Protein AF-A0A9E2I7B8-F1 (afdb_monomer_lite)

Structure (mmCIF, N/CA/C/O backbone):
data_AF-A0A9E2I7B8-F1
#
_entry.id   AF-A0A9E2I7B8-F1
#
loop_
_atom_site.group_PDB
_atom_site.id
_atom_site.type_symbol
_atom_site.label_atom_id
_atom_site.label_alt_id
_atom_site.label_comp_id
_atom_site.label_asym_id
_atom_site.label_entity_id
_atom_site.label_seq_id
_atom_site.pdbx_PDB_ins_code
_atom_site.Cartn_x
_atom_site.Cartn_y
_atom_site.Cartn_z
_atom_site.occupancy
_atom_site.B_iso_or_equiv
_atom_site.auth_seq_id
_atom_site.auth_comp_id
_atom_site.auth_asym_id
_atom_site.auth_atom_id
_atom_site.pdbx_PDB_model_num
ATOM 1 N N . MET A 1 1 ? -23.707 1.803 42.095 1.00 58.56 1 MET A N 1
ATOM 2 C CA . MET A 1 1 ? -22.329 1.848 41.549 1.00 58.56 1 MET A CA 1
ATOM 3 C C . MET A 1 1 ? -22.205 1.264 40.134 1.00 58.56 1 MET A C 1
ATOM 5 O O . MET A 1 1 ? -21.135 1.396 39.561 1.00 58.56 1 MET A O 1
ATOM 9 N N . SER A 1 2 ? -23.245 0.662 39.536 1.00 75.19 2 SER A N 1
ATOM 10 C CA . SER A 1 2 ? -23.108 -0.032 38.242 1.00 75.19 2 SER A CA 1
ATOM 11 C C . SER A 1 2 ? -23.057 0.894 37.022 1.00 75.19 2 SER A C 1
ATOM 13 O O . SER A 1 2 ? -22.266 0.644 36.125 1.00 75.19 2 SER A O 1
ATOM 15 N N . GLU A 1 3 ? -23.834 1.979 36.990 1.00 82.19 3 GLU A N 1
ATOM 16 C CA . GLU A 1 3 ? -23.982 2.802 35.776 1.00 82.19 3 GLU A CA 1
ATOM 17 C C . GLU A 1 3 ? -22.766 3.700 35.490 1.00 82.19 3 GLU A C 1
ATOM 19 O O . GLU A 1 3 ? -22.280 3.771 34.364 1.00 82.19 3 GLU A O 1
ATOM 24 N N . VAL A 1 4 ? -22.193 4.320 36.528 1.00 88.56 4 VAL A N 1
ATOM 25 C CA . VAL A 1 4 ? -20.983 5.151 36.390 1.00 88.56 4 VAL A CA 1
ATOM 26 C C . VAL A 1 4 ? -19.768 4.310 35.987 1.00 88.56 4 VAL A C 1
ATOM 28 O O . VAL A 1 4 ? -18.983 4.737 35.141 1.00 88.56 4 VAL A O 1
ATOM 31 N N . LEU A 1 5 ? -19.605 3.117 36.573 1.00 93.12 5 LEU A N 1
ATOM 32 C CA . LEU A 1 5 ? -18.540 2.191 36.179 1.00 93.12 5 LEU A CA 1
ATOM 33 C C . LEU A 1 5 ? -18.757 1.692 34.749 1.00 93.12 5 LEU A C 1
ATOM 35 O O . LEU A 1 5 ? -17.825 1.740 33.957 1.00 93.12 5 LEU A O 1
ATOM 39 N N . PHE A 1 6 ? -19.990 1.325 34.393 1.00 95.94 6 PHE A N 1
ATOM 40 C CA . PHE A 1 6 ? -20.352 0.937 33.032 1.00 95.94 6 PHE A CA 1
ATOM 41 C C . PHE A 1 6 ? -19.986 2.015 32.001 1.00 95.94 6 PHE A C 1
ATOM 43 O O . PHE A 1 6 ? -19.304 1.713 31.025 1.00 95.94 6 PHE A O 1
ATOM 50 N N . HIS A 1 7 ? -20.359 3.279 32.230 1.00 96.75 7 HIS A N 1
ATOM 51 C CA . HIS A 1 7 ? -20.024 4.371 31.311 1.00 96.75 7 HIS A CA 1
ATOM 52 C C . HIS A 1 7 ? -18.518 4.617 31.201 1.00 96.75 7 HIS A C 1
ATOM 54 O O . HIS A 1 7 ? -18.023 4.851 30.098 1.00 96.75 7 HIS A O 1
ATOM 60 N N . LYS A 1 8 ? -17.779 4.536 32.315 1.00 97.00 8 LYS A N 1
ATOM 61 C CA . LYS A 1 8 ? -16.315 4.666 32.302 1.00 97.00 8 LYS A CA 1
ATOM 62 C C . LYS A 1 8 ? -15.658 3.537 31.515 1.00 97.00 8 LYS A C 1
ATOM 64 O O . LYS A 1 8 ? -14.832 3.817 30.654 1.00 97.00 8 LYS A O 1
ATOM 69 N N . THR A 1 9 ? -16.057 2.291 31.761 1.00 97.38 9 THR A N 1
ATOM 70 C CA . THR A 1 9 ? -15.541 1.128 31.032 1.00 97.38 9 THR A CA 1
ATOM 71 C C . THR A 1 9 ? -15.880 1.223 29.550 1.00 97.38 9 THR A C 1
ATOM 73 O O . THR A 1 9 ? -14.987 1.084 28.724 1.00 97.38 9 THR A O 1
ATOM 76 N N . LYS A 1 10 ? -17.129 1.558 29.199 1.00 98.06 10 LYS A N 1
ATOM 77 C CA . LYS A 1 10 ? -17.542 1.770 27.806 1.00 98.06 10 LYS A CA 1
ATOM 78 C C . LYS A 1 10 ? -16.678 2.828 27.122 1.00 98.06 10 LYS A C 1
ATOM 80 O O . LYS A 1 10 ? -16.157 2.569 26.045 1.00 98.06 10 LYS A O 1
ATOM 85 N N . LYS A 1 11 ? -16.510 4.003 27.741 1.00 98.06 11 LYS A N 1
ATOM 86 C CA . LYS A 1 11 ? -15.700 5.089 27.170 1.00 98.06 11 LYS A CA 1
ATOM 87 C C . LYS A 1 11 ? -14.243 4.667 26.992 1.00 98.06 11 LYS A C 1
ATOM 89 O O . LYS A 1 11 ? -13.665 4.949 25.954 1.00 98.06 11 LYS A O 1
ATOM 94 N N . SER A 1 12 ? -13.677 3.979 27.982 1.00 98.25 12 SER A N 1
ATOM 95 C CA . SER A 1 12 ? -12.298 3.492 27.922 1.00 98.25 12 SER A CA 1
ATOM 96 C C . SER A 1 12 ? -12.090 2.491 26.789 1.00 98.25 12 SER A C 1
ATOM 98 O O . SER A 1 12 ? -11.098 2.594 26.082 1.00 98.25 12 SER A O 1
ATOM 100 N N . VAL A 1 13 ? -13.013 1.540 26.606 1.00 98.12 13 VAL A N 1
ATOM 101 C CA . VAL A 1 13 ? -12.914 0.542 25.531 1.00 98.12 13 VAL A CA 1
ATOM 102 C C . VAL A 1 13 ? -13.074 1.204 24.167 1.00 98.12 13 VAL A C 1
ATOM 104 O O . VAL A 1 13 ? -12.261 0.953 23.290 1.00 98.12 13 VAL A O 1
ATOM 107 N N . LEU A 1 14 ? -14.071 2.078 23.995 1.00 98.56 14 LEU A N 1
ATOM 108 C CA . LEU A 1 14 ? -14.279 2.776 22.721 1.00 98.56 14 LEU A CA 1
ATOM 109 C C . LEU A 1 14 ? -13.073 3.631 22.333 1.00 98.56 14 LEU A C 1
ATOM 111 O O . LEU A 1 14 ? -12.627 3.552 21.199 1.00 98.56 14 LEU A O 1
ATOM 115 N N . ASN A 1 15 ? -12.518 4.386 23.282 1.00 98.50 15 ASN A N 1
ATOM 116 C CA . ASN A 1 15 ? -11.328 5.191 23.027 1.00 98.50 15 ASN A CA 1
ATOM 117 C C . ASN A 1 15 ? -10.100 4.324 22.714 1.00 98.50 15 ASN A C 1
ATOM 119 O O . ASN A 1 15 ? -9.290 4.696 21.880 1.00 98.50 15 ASN A O 1
ATOM 123 N N . HIS A 1 16 ? -9.969 3.152 23.341 1.00 98.38 16 HIS A N 1
ATOM 124 C CA . HIS A 1 16 ? -8.873 2.247 23.013 1.00 98.38 16 HIS A CA 1
ATOM 125 C C . HIS A 1 16 ? -8.985 1.674 21.597 1.00 98.38 16 HIS A C 1
ATOM 127 O O . HIS A 1 16 ? -7.988 1.638 20.889 1.00 98.38 16 HIS A O 1
ATOM 133 N N . ILE A 1 17 ? -10.187 1.271 21.174 1.00 98.50 17 ILE A N 1
ATOM 134 C CA . ILE A 1 17 ? -10.420 0.809 19.798 1.00 98.50 17 ILE A CA 1
ATOM 135 C C . ILE A 1 17 ? -10.186 1.940 18.788 1.00 98.50 17 ILE A C 1
ATOM 137 O O . ILE A 1 17 ? -9.582 1.702 17.753 1.00 98.50 17 ILE A O 1
ATOM 141 N N . GLU A 1 18 ? -10.605 3.166 19.107 1.00 98.44 18 GLU A N 1
ATOM 142 C CA . GLU A 1 18 ? -10.332 4.354 18.289 1.00 98.44 18 GLU A CA 1
ATOM 143 C C . GLU A 1 18 ? -8.825 4.600 18.114 1.00 98.44 18 GLU A C 1
ATOM 145 O O . GLU A 1 18 ? -8.381 4.825 16.995 1.00 98.44 18 GLU A O 1
ATOM 150 N N . MET A 1 19 ? -8.031 4.483 19.185 1.00 98.25 19 MET A N 1
ATOM 151 C CA . MET A 1 19 ? -6.568 4.583 19.086 1.00 98.25 19 MET A CA 1
ATOM 152 C C . MET A 1 19 ? -5.975 3.479 18.202 1.00 98.25 19 MET A C 1
ATOM 154 O O . MET A 1 19 ? -5.133 3.773 17.367 1.00 98.25 19 MET A O 1
ATOM 158 N N . ILE A 1 20 ? -6.454 2.236 18.327 1.00 98.38 20 ILE A N 1
ATOM 159 C CA . ILE A 1 20 ? -5.984 1.127 17.481 1.00 98.38 20 ILE A CA 1
ATOM 160 C C . ILE A 1 20 ? -6.277 1.399 16.001 1.00 98.38 20 ILE A C 1
ATOM 162 O O . ILE A 1 20 ? -5.439 1.111 15.153 1.00 98.38 20 ILE A O 1
ATOM 166 N N . PHE A 1 21 ? -7.448 1.950 15.670 1.00 98.25 21 PHE A N 1
ATOM 167 C CA . PHE A 1 21 ? -7.761 2.312 14.285 1.00 98.25 21 PHE A CA 1
ATOM 168 C C . PHE A 1 21 ? -6.832 3.404 13.760 1.00 98.25 21 PHE A C 1
ATOM 170 O O . PHE A 1 21 ? -6.328 3.259 12.655 1.00 98.25 21 PHE A O 1
ATOM 177 N N . GLN A 1 22 ? -6.529 4.423 14.567 1.00 98.06 22 GLN A N 1
ATOM 178 C CA . GLN A 1 22 ? -5.570 5.465 14.188 1.00 98.06 22 GLN A CA 1
ATOM 179 C C . GLN A 1 22 ? -4.169 4.894 13.935 1.00 98.06 22 GLN A C 1
ATOM 181 O O . GLN A 1 22 ? -3.539 5.249 12.946 1.00 98.06 22 GLN A O 1
ATOM 186 N N . GLU A 1 23 ? -3.701 3.973 14.781 1.00 97.69 23 GLU A N 1
ATOM 187 C CA . GLU A 1 23 ? -2.406 3.305 14.592 1.00 97.69 23 GLU A CA 1
ATOM 188 C C . GLU A 1 23 ? -2.373 2.468 13.302 1.00 97.69 23 GLU A C 1
ATOM 190 O O . GLU A 1 23 ? -1.367 2.450 12.592 1.00 97.69 23 GLU A O 1
ATOM 195 N N . ILE A 1 24 ? -3.474 1.782 12.976 1.00 96.38 24 ILE A N 1
ATOM 196 C CA . ILE A 1 24 ? -3.597 1.008 11.734 1.00 96.38 24 ILE A CA 1
ATOM 197 C C . ILE A 1 24 ? -3.611 1.941 10.519 1.00 96.38 24 ILE A C 1
ATOM 199 O O . ILE A 1 24 ? -2.879 1.695 9.565 1.00 96.38 24 ILE A O 1
ATOM 203 N N . GLU A 1 25 ? -4.409 3.007 10.550 1.00 96.31 25 GLU A N 1
ATOM 204 C CA . GLU A 1 25 ? -4.503 3.990 9.465 1.00 96.31 25 GLU A CA 1
ATOM 205 C C . GLU A 1 25 ? -3.154 4.669 9.199 1.00 96.31 25 GLU A C 1
ATOM 207 O O . GLU A 1 25 ? -2.741 4.770 8.046 1.00 96.31 25 GLU A O 1
ATOM 212 N N . GLU A 1 26 ? -2.431 5.068 10.249 1.00 96.75 26 GLU A N 1
ATOM 213 C CA . GLU A 1 26 ? -1.085 5.639 10.130 1.00 96.75 26 GLU A CA 1
ATOM 214 C C . GLU A 1 26 ? -0.105 4.634 9.511 1.00 96.75 26 GLU A C 1
ATOM 216 O O . GLU A 1 26 ? 0.644 4.980 8.598 1.00 96.75 26 GLU A O 1
ATOM 221 N N . SER A 1 27 ? -0.148 3.370 9.946 1.00 94.75 27 SER A N 1
ATOM 222 C CA . SER A 1 27 ? 0.691 2.315 9.371 1.00 94.75 27 SER A CA 1
ATOM 223 C C . SER A 1 27 ? 0.398 2.088 7.887 1.00 94.75 27 SER A C 1
ATOM 225 O O . SER A 1 27 ? 1.335 1.979 7.100 1.00 94.75 27 SER A O 1
ATOM 227 N N . ILE A 1 28 ? -0.879 2.015 7.501 1.00 93.44 28 ILE A N 1
ATOM 228 C CA . ILE A 1 28 ? -1.293 1.833 6.103 1.00 93.44 28 ILE A CA 1
ATOM 229 C C . ILE A 1 28 ? -0.835 3.030 5.266 1.00 93.44 28 ILE A C 1
ATOM 231 O O . ILE A 1 28 ? -0.250 2.849 4.201 1.00 93.44 28 ILE A O 1
ATOM 235 N N . MET A 1 29 ? -1.030 4.252 5.771 1.00 95.06 29 MET A N 1
ATOM 236 C CA . MET A 1 29 ? -0.597 5.475 5.096 1.00 95.06 29 MET A CA 1
ATOM 237 C C . MET A 1 29 ? 0.915 5.484 4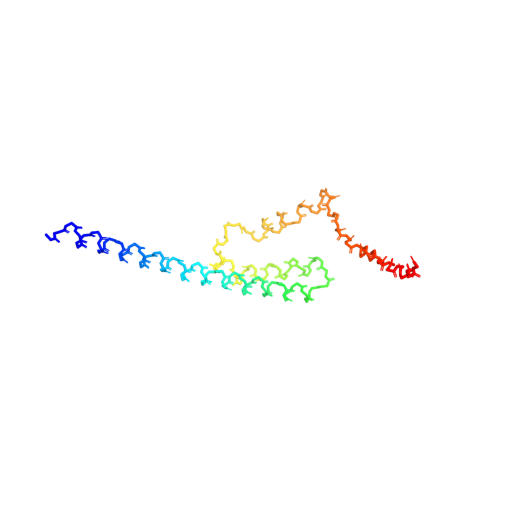.846 1.00 95.06 29 MET A C 1
ATOM 239 O O . MET A 1 29 ? 1.343 5.814 3.741 1.00 95.06 29 MET A O 1
ATOM 243 N N . MET A 1 30 ? 1.724 5.089 5.836 1.00 95.00 30 MET A N 1
ATOM 244 C CA . MET A 1 30 ? 3.178 4.991 5.671 1.00 95.00 30 MET A CA 1
ATOM 245 C C . MET A 1 30 ? 3.563 3.964 4.603 1.00 95.00 30 MET A C 1
ATOM 247 O O . MET A 1 30 ? 4.418 4.255 3.770 1.00 95.00 30 MET A O 1
ATOM 251 N N . THR A 1 31 ? 2.913 2.796 4.582 1.00 94.50 31 THR A N 1
ATOM 252 C CA . THR A 1 31 ? 3.144 1.784 3.542 1.00 94.50 31 THR A CA 1
ATOM 253 C C . THR A 1 31 ? 2.775 2.313 2.160 1.00 94.50 31 THR A C 1
ATOM 255 O O . THR A 1 31 ? 3.578 2.198 1.241 1.00 94.50 31 THR A O 1
ATOM 258 N N . HIS A 1 32 ? 1.608 2.942 2.000 1.00 95.19 32 HIS A N 1
ATOM 259 C CA . HIS A 1 32 ? 1.194 3.515 0.716 1.00 95.19 32 HIS A CA 1
ATOM 260 C C . HIS A 1 32 ? 2.189 4.568 0.225 1.00 95.19 32 HIS A C 1
ATOM 262 O O . HIS A 1 32 ? 2.569 4.555 -0.944 1.00 95.19 32 HIS A O 1
ATOM 268 N N . GLN A 1 33 ? 2.655 5.440 1.123 1.00 96.81 33 GLN A N 1
ATOM 269 C CA . GLN A 1 33 ? 3.653 6.452 0.795 1.00 96.81 33 GLN A CA 1
ATOM 270 C C . GLN A 1 33 ? 4.984 5.823 0.364 1.00 96.81 33 GLN A C 1
ATOM 272 O O . GLN A 1 33 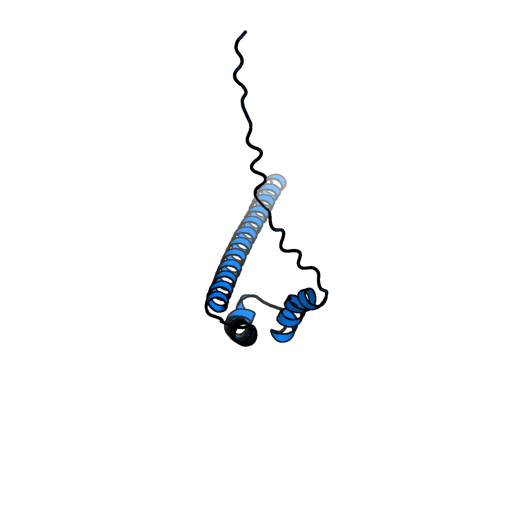? 5.553 6.245 -0.636 1.00 96.81 33 GLN A O 1
ATOM 277 N N . GLU A 1 34 ? 5.466 4.800 1.074 1.00 97.12 34 GLU A N 1
ATOM 278 C CA . GLU A 1 34 ? 6.687 4.080 0.702 1.00 97.12 34 GLU A CA 1
ATOM 279 C C . GLU A 1 34 ? 6.567 3.463 -0.695 1.00 97.12 34 GLU A C 1
ATOM 281 O O . GLU A 1 34 ? 7.437 3.678 -1.538 1.00 97.12 34 GLU A O 1
ATOM 286 N N . LYS A 1 35 ? 5.478 2.731 -0.968 1.00 97.00 35 LYS A N 1
ATOM 287 C CA . LYS A 1 35 ? 5.269 2.104 -2.281 1.00 97.00 35 LYS A CA 1
ATOM 288 C C . LYS A 1 35 ? 5.157 3.146 -3.390 1.00 97.00 35 LYS A C 1
ATOM 290 O O . LYS A 1 35 ? 5.714 2.931 -4.462 1.00 97.00 35 LYS A O 1
ATOM 295 N N . TYR A 1 36 ? 4.489 4.268 -3.133 1.00 96.81 36 TYR A N 1
ATOM 296 C CA . TYR A 1 36 ? 4.399 5.372 -4.084 1.00 96.81 36 TYR A CA 1
ATOM 297 C C . TYR A 1 36 ? 5.780 5.964 -4.400 1.00 96.81 36 TYR A C 1
ATOM 299 O O . TYR A 1 36 ? 6.135 6.077 -5.567 1.00 96.81 36 TYR A O 1
ATOM 307 N N . THR A 1 37 ? 6.614 6.230 -3.392 1.00 97.62 37 THR A N 1
ATOM 308 C CA . THR A 1 37 ? 7.988 6.712 -3.615 1.00 97.62 37 THR A CA 1
ATOM 30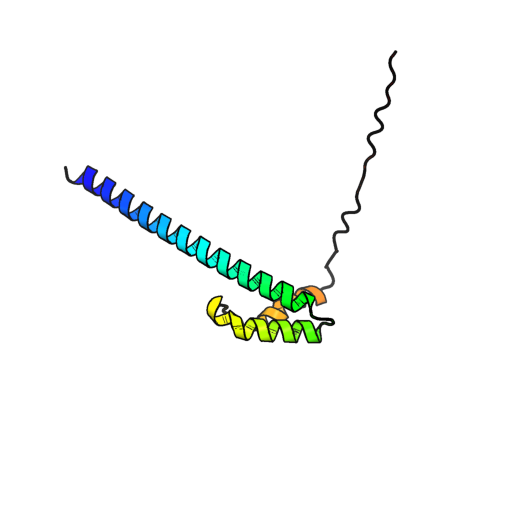9 C C . THR A 1 37 ? 8.840 5.713 -4.408 1.00 97.62 37 THR A C 1
ATOM 311 O O . THR A 1 37 ? 9.655 6.123 -5.229 1.00 97.62 37 THR A O 1
ATOM 314 N N . LEU A 1 38 ? 8.649 4.402 -4.216 1.00 97.25 38 LEU A N 1
ATOM 315 C CA . LEU A 1 38 ? 9.315 3.387 -5.045 1.00 97.25 38 LEU A CA 1
ATOM 316 C C . LEU A 1 38 ? 8.857 3.431 -6.511 1.00 97.25 38 LEU A C 1
ATOM 318 O O . LEU A 1 38 ? 9.662 3.174 -7.403 1.00 97.25 38 LEU A O 1
ATOM 322 N N . LEU A 1 39 ? 7.582 3.746 -6.765 1.00 97.62 39 LEU A N 1
ATOM 323 C CA . LEU A 1 39 ? 7.072 3.926 -8.125 1.00 97.62 39 LEU A CA 1
ATOM 324 C C . LEU A 1 39 ? 7.677 5.170 -8.780 1.00 97.62 39 LEU A C 1
ATOM 326 O O . LEU A 1 39 ? 8.092 5.100 -9.933 1.00 97.62 39 LEU A O 1
ATOM 330 N N . GLU A 1 40 ? 7.753 6.282 -8.043 1.00 97.94 40 GLU A N 1
ATOM 331 C CA . GLU A 1 40 ? 8.389 7.517 -8.517 1.00 97.94 40 GLU A CA 1
ATOM 332 C C . GLU A 1 40 ? 9.841 7.262 -8.932 1.00 97.94 40 GLU A C 1
ATOM 334 O O . GLU A 1 40 ? 10.211 7.575 -10.060 1.00 97.94 40 GLU A O 1
ATOM 339 N N . ASP A 1 41 ? 10.635 6.598 -8.086 1.00 97.31 41 ASP A N 1
ATOM 340 C CA . ASP A 1 41 ? 12.021 6.229 -8.416 1.00 97.31 41 ASP A CA 1
ATOM 341 C C . ASP A 1 41 ? 12.092 5.317 -9.655 1.00 97.31 41 ASP A C 1
ATOM 343 O O . ASP A 1 41 ? 12.924 5.517 -10.543 1.00 97.31 41 ASP A O 1
ATOM 347 N N . ALA A 1 42 ? 11.186 4.341 -9.783 1.00 96.19 42 ALA A N 1
ATOM 348 C CA . ALA A 1 42 ? 11.126 3.487 -10.968 1.00 96.19 42 ALA A CA 1
ATOM 349 C C . ALA A 1 42 ? 10.822 4.289 -12.250 1.00 96.19 42 ALA A C 1
ATOM 351 O O . ALA A 1 42 ? 11.387 3.995 -13.305 1.00 96.19 42 ALA A O 1
ATOM 352 N N . PHE A 1 43 ? 9.970 5.314 -12.159 1.00 97.69 43 PHE A N 1
ATOM 353 C CA . PHE A 1 43 ? 9.618 6.193 -13.275 1.00 97.69 43 PHE A CA 1
ATOM 354 C C . PHE A 1 43 ? 10.728 7.184 -13.625 1.00 97.69 43 PHE A C 1
ATOM 356 O O . PHE A 1 43 ? 10.966 7.414 -14.808 1.00 97.69 43 PHE A O 1
ATOM 363 N N . GLU A 1 44 ? 11.462 7.709 -12.641 1.00 96.75 44 GLU A N 1
ATOM 364 C CA . GLU A 1 44 ? 12.630 8.575 -12.873 1.00 96.75 44 GLU A CA 1
ATOM 365 C C . GLU A 1 44 ? 13.724 7.883 -13.703 1.00 96.75 44 GLU A C 1
ATOM 367 O O . GLU A 1 44 ? 14.503 8.541 -14.395 1.00 96.75 44 GLU A O 1
ATOM 372 N N . ASN A 1 45 ? 13.782 6.550 -13.656 1.00 93.25 45 ASN A N 1
ATOM 373 C CA . ASN A 1 45 ? 14.739 5.750 -14.416 1.00 93.25 45 ASN A CA 1
ATOM 374 C C . ASN A 1 45 ? 14.260 5.374 -15.835 1.00 93.25 45 ASN A C 1
ATOM 376 O O . ASN A 1 45 ? 15.059 4.844 -16.614 1.00 93.25 45 ASN A O 1
ATOM 380 N N . ALA A 1 46 ? 12.993 5.624 -16.179 1.00 96.56 46 ALA A N 1
ATOM 381 C CA . ALA A 1 46 ? 12.426 5.326 -17.494 1.00 96.56 46 ALA A CA 1
ATOM 382 C C . ALA A 1 46 ? 12.667 6.474 -18.491 1.00 96.56 46 ALA A C 1
ATOM 384 O O . ALA A 1 46 ? 12.596 7.651 -18.145 1.00 96.56 46 ALA A O 1
ATOM 385 N N . ASN A 1 47 ? 12.937 6.140 -19.755 1.00 95.31 47 ASN A N 1
ATOM 386 C CA . ASN A 1 47 ? 13.281 7.113 -20.803 1.00 95.31 47 ASN A CA 1
ATOM 387 C C . ASN A 1 47 ? 12.156 7.345 -21.818 1.00 95.31 47 ASN A C 1
ATOM 389 O O . ASN A 1 47 ? 12.220 8.294 -22.602 1.00 95.31 47 ASN A O 1
ATOM 393 N N . ASP A 1 48 ? 11.147 6.478 -21.835 1.00 95.12 48 ASP A N 1
ATOM 394 C CA . ASP A 1 48 ? 9.988 6.579 -22.712 1.00 95.12 48 ASP A CA 1
ATOM 395 C C . ASP A 1 48 ? 8.746 5.916 -22.091 1.00 95.12 48 ASP A C 1
ATOM 397 O O . ASP A 1 48 ? 8.785 5.356 -20.994 1.00 95.12 48 ASP A O 1
ATOM 401 N N . VAL A 1 49 ? 7.613 6.021 -22.791 1.00 94.69 49 VAL A N 1
ATOM 402 C CA . VAL A 1 49 ? 6.312 5.513 -22.327 1.00 94.69 49 VAL A CA 1
ATOM 403 C C . VAL A 1 49 ? 6.290 3.984 -22.230 1.00 94.69 49 VAL A C 1
ATOM 405 O O . VAL A 1 49 ? 5.633 3.447 -21.339 1.00 94.69 49 VAL A O 1
ATOM 408 N N . ASP A 1 50 ? 7.011 3.280 -23.107 1.00 96.25 50 ASP A N 1
ATOM 409 C CA . ASP A 1 50 ? 7.085 1.819 -23.062 1.00 96.25 50 ASP A CA 1
ATOM 410 C C . ASP A 1 50 ? 7.885 1.372 -21.824 1.00 96.25 50 ASP A C 1
ATOM 412 O O . ASP A 1 50 ? 7.483 0.442 -21.123 1.00 96.25 50 ASP A O 1
ATOM 416 N N . GLU A 1 51 ? 8.975 2.073 -21.492 1.00 96.81 51 GLU A N 1
ATOM 417 C CA . GLU A 1 51 ? 9.744 1.858 -20.262 1.00 96.81 51 GLU A CA 1
ATOM 418 C C . GLU A 1 51 ? 8.938 2.207 -19.000 1.00 96.81 51 GLU A C 1
ATOM 420 O O . GLU A 1 51 ? 8.992 1.446 -18.035 1.00 96.81 51 GLU A O 1
ATOM 425 N N . LEU A 1 52 ? 8.130 3.278 -19.011 1.00 97.25 52 LEU A N 1
ATOM 426 C CA . LEU A 1 52 ? 7.209 3.606 -17.910 1.00 97.25 52 LEU A CA 1
ATOM 427 C C . LEU A 1 52 ? 6.166 2.508 -17.696 1.00 97.25 52 LEU A C 1
ATOM 429 O O . LEU A 1 52 ? 5.900 2.122 -16.557 1.00 97.25 52 LEU A O 1
ATOM 433 N N . ARG A 1 53 ? 5.605 1.963 -18.784 1.00 97.31 53 ARG A N 1
ATOM 434 C CA . ARG A 1 53 ? 4.654 0.849 -18.710 1.00 97.31 53 ARG A CA 1
ATOM 435 C C . ARG A 1 53 ? 5.300 -0.384 -18.083 1.00 97.31 53 ARG A C 1
ATOM 437 O O . ARG A 1 53 ? 4.711 -0.987 -17.193 1.00 97.31 53 ARG A O 1
ATOM 444 N N . ILE A 1 54 ? 6.516 -0.732 -18.505 1.00 96.94 54 ILE A N 1
ATOM 445 C CA . ILE A 1 54 ? 7.263 -1.873 -17.954 1.00 96.94 54 ILE A CA 1
ATOM 446 C C . ILE A 1 54 ? 7.599 -1.651 -16.473 1.00 96.94 54 ILE A C 1
ATOM 448 O O . ILE A 1 54 ? 7.451 -2.571 -15.669 1.00 96.94 54 ILE A O 1
ATOM 452 N N . ALA A 1 55 ? 8.045 -0.448 -16.105 1.00 97.56 55 ALA A N 1
ATOM 453 C CA . ALA A 1 55 ? 8.344 -0.092 -14.721 1.00 97.56 55 ALA A CA 1
ATOM 454 C C . ALA A 1 55 ? 7.096 -0.204 -13.833 1.00 97.56 55 ALA A C 1
ATOM 456 O O . ALA A 1 55 ? 7.159 -0.806 -12.762 1.00 97.56 55 ALA A O 1
ATOM 457 N N . PHE A 1 56 ? 5.957 0.298 -14.317 1.00 97.88 56 PHE A N 1
ATOM 458 C CA . PHE A 1 56 ? 4.669 0.183 -13.642 1.00 97.88 56 PHE A CA 1
ATOM 459 C C . PHE A 1 56 ? 4.235 -1.277 -13.478 1.00 97.88 56 PHE A C 1
ATOM 461 O O . PHE A 1 56 ? 3.859 -1.672 -12.379 1.00 97.88 56 PHE A O 1
ATOM 468 N N . ASP A 1 57 ? 4.327 -2.092 -14.533 1.00 97.50 57 ASP A N 1
ATOM 469 C CA . ASP A 1 57 ? 3.946 -3.508 -14.482 1.00 97.50 57 ASP A CA 1
ATOM 470 C C . ASP A 1 57 ? 4.792 -4.286 -13.465 1.00 97.50 57 ASP A C 1
ATOM 472 O O . ASP A 1 57 ? 4.259 -5.078 -12.687 1.00 97.50 57 ASP A O 1
ATOM 476 N N . HIS A 1 58 ? 6.107 -4.047 -13.430 1.00 96.62 58 HIS A N 1
ATOM 477 C CA . HIS A 1 58 ? 6.983 -4.663 -12.432 1.00 96.62 58 HIS A CA 1
ATOM 478 C C . HIS A 1 58 ? 6.640 -4.214 -11.010 1.00 96.62 58 HIS A C 1
ATOM 480 O O . HIS A 1 58 ? 6.486 -5.057 -10.128 1.00 96.62 58 HIS A O 1
ATOM 486 N N . TRP A 1 59 ? 6.470 -2.909 -10.795 1.00 97.62 59 TRP A N 1
ATOM 487 C CA . TRP A 1 59 ? 6.082 -2.367 -9.495 1.00 97.62 59 TRP A CA 1
ATOM 488 C C . TRP A 1 59 ? 4.732 -2.924 -9.023 1.00 97.62 59 TRP A C 1
ATOM 490 O O . TRP A 1 59 ? 4.590 -3.308 -7.864 1.00 97.62 59 TRP A O 1
ATOM 500 N N . TYR A 1 60 ? 3.754 -3.025 -9.926 1.00 97.06 60 TYR A N 1
ATOM 501 C CA . TYR A 1 60 ? 2.426 -3.545 -9.619 1.00 97.06 60 TYR A CA 1
ATOM 502 C C . TYR A 1 60 ? 2.499 -5.005 -9.171 1.00 97.06 60 TYR A C 1
ATOM 504 O O . TYR A 1 60 ? 1.950 -5.355 -8.130 1.00 97.06 60 TYR A O 1
ATOM 512 N N . ILE A 1 61 ? 3.223 -5.854 -9.907 1.00 95.62 61 ILE A N 1
ATOM 513 C CA . ILE A 1 61 ? 3.402 -7.269 -9.544 1.00 95.62 61 ILE A CA 1
ATOM 514 C C . ILE A 1 61 ? 4.011 -7.409 -8.145 1.00 95.62 61 ILE A C 1
ATOM 516 O O . ILE A 1 61 ? 3.592 -8.277 -7.380 1.00 95.62 61 ILE A O 1
ATOM 520 N N . ASP A 1 62 ? 4.973 -6.555 -7.807 1.00 95.25 62 ASP A N 1
ATOM 521 C CA . ASP A 1 62 ? 5.692 -6.637 -6.538 1.00 95.25 62 ASP A CA 1
ATOM 522 C C . ASP A 1 62 ? 4.890 -6.086 -5.345 1.00 95.25 62 ASP A C 1
ATOM 524 O O . ASP A 1 62 ? 5.249 -6.360 -4.193 1.00 95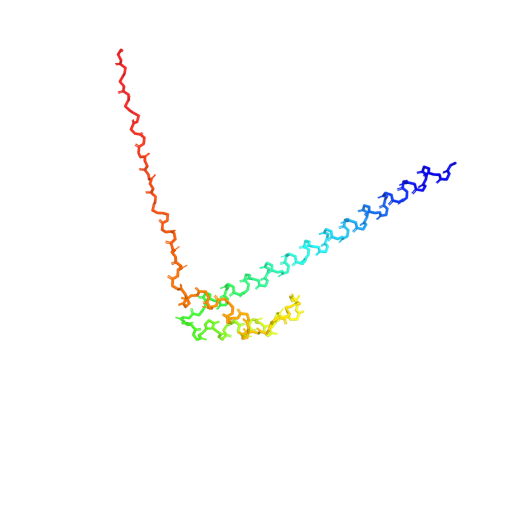.25 62 ASP A O 1
ATOM 528 N N . HIS A 1 63 ? 3.842 -5.284 -5.576 1.00 95.00 63 HIS A N 1
ATOM 529 C CA . HIS A 1 63 ? 3.203 -4.492 -4.515 1.00 95.00 63 HIS A CA 1
ATOM 530 C C . HIS A 1 63 ? 1.670 -4.511 -4.484 1.00 95.00 63 HIS A C 1
ATOM 532 O O . HIS A 1 63 ? 1.101 -4.087 -3.479 1.00 95.00 63 HIS A O 1
ATOM 538 N N . ALA A 1 64 ? 0.983 -5.020 -5.509 1.00 91.69 64 ALA A N 1
ATOM 539 C CA . ALA A 1 64 ? -0.482 -5.025 -5.560 1.00 91.69 64 ALA A CA 1
ATOM 540 C C . ALA A 1 64 ? -1.122 -5.806 -4.400 1.00 91.69 64 ALA A C 1
ATOM 542 O O . ALA A 1 64 ? -2.124 -5.359 -3.847 1.00 91.69 64 ALA A O 1
ATOM 543 N N . GLU A 1 65 ? -0.513 -6.924 -3.980 1.00 88.12 65 GLU A N 1
ATOM 544 C CA . GLU A 1 65 ? -0.993 -7.714 -2.833 1.00 88.12 65 GLU A CA 1
ATOM 545 C C . GLU A 1 65 ? -0.874 -6.953 -1.502 1.00 88.12 65 GLU A C 1
ATOM 547 O O . GLU A 1 65 ? -1.729 -7.099 -0.632 1.00 88.12 65 GLU A O 1
ATOM 552 N N . ASP A 1 66 ? 0.169 -6.131 -1.340 1.00 90.00 66 ASP A N 1
ATOM 553 C CA . ASP A 1 66 ? 0.386 -5.332 -0.126 1.00 90.00 66 ASP A CA 1
ATOM 554 C C . ASP A 1 66 ? -0.581 -4.138 -0.045 1.00 90.00 66 ASP A C 1
ATOM 556 O O . ASP A 1 66 ? -0.914 -3.681 1.048 1.00 90.00 66 ASP A O 1
ATOM 560 N N . LEU A 1 67 ? -0.993 -3.613 -1.202 1.00 89.94 67 LEU A N 1
ATOM 561 C CA . LEU A 1 67 ? -1.843 -2.428 -1.339 1.00 89.94 67 LEU A CA 1
ATOM 562 C C . LEU A 1 67 ? -3.342 -2.753 -1.432 1.00 89.94 67 LEU A C 1
ATOM 564 O O . LEU A 1 67 ? -4.149 -1.826 -1.437 1.00 89.94 67 LEU A O 1
ATOM 568 N N . ASP A 1 68 ? -3.706 -4.038 -1.498 1.00 89.75 68 ASP A N 1
ATOM 569 C CA . ASP A 1 68 ? -5.091 -4.516 -1.649 1.00 89.75 68 ASP A CA 1
ATOM 570 C C . ASP A 1 68 ? -5.816 -3.841 -2.833 1.00 89.75 68 ASP A C 1
ATOM 572 O O . ASP A 1 68 ? -6.956 -3.391 -2.725 1.00 89.75 68 ASP A O 1
ATOM 576 N N . LEU A 1 69 ? -5.117 -3.714 -3.970 1.00 88.56 69 LEU A N 1
ATOM 577 C CA . LEU A 1 69 ? -5.668 -3.100 -5.181 1.00 88.56 69 LEU A CA 1
ATOM 578 C C . LEU A 1 69 ? -6.704 -4.029 -5.829 1.00 88.56 69 LEU A C 1
ATOM 580 O O . LEU A 1 69 ? -6.427 -5.201 -6.078 1.00 88.56 69 LEU A O 1
ATOM 584 N N . GLU A 1 70 ? -7.893 -3.493 -6.112 1.00 89.69 70 GLU A N 1
ATOM 585 C CA . GLU A 1 70 ? -8.999 -4.255 -6.715 1.00 89.69 70 GLU A CA 1
ATOM 586 C C . GLU A 1 70 ? -8.860 -4.415 -8.240 1.00 89.69 70 GLU A C 1
ATOM 588 O O . GLU A 1 70 ? -9.352 -5.395 -8.798 1.00 89.69 70 GLU A O 1
ATOM 593 N N . GLU A 1 71 ? -8.187 -3.466 -8.891 1.00 92.81 71 GLU A N 1
ATOM 594 C CA . GLU A 1 71 ? -8.089 -3.337 -10.349 1.00 92.81 71 GLU A CA 1
ATOM 595 C C . GLU A 1 71 ? -6.732 -3.838 -10.845 1.00 92.81 71 GLU A C 1
ATOM 597 O O . GLU A 1 71 ? -5.704 -3.538 -10.234 1.00 92.81 71 GLU A O 1
ATOM 602 N N . ASP A 1 72 ? -6.710 -4.533 -11.981 1.00 94.25 72 ASP A N 1
ATOM 603 C CA . ASP A 1 72 ? -5.473 -5.066 -12.556 1.00 94.25 72 ASP A CA 1
ATOM 604 C C . ASP A 1 72 ? -4.575 -3.960 -13.156 1.00 94.25 72 ASP A C 1
ATOM 606 O O . ASP A 1 72 ? -5.015 -2.854 -13.484 1.00 94.25 72 ASP A O 1
ATOM 610 N N . ALA A 1 73 ? -3.287 -4.265 -13.369 1.00 94.94 73 ALA A N 1
ATOM 611 C CA . ALA A 1 73 ? -2.298 -3.314 -13.897 1.00 94.94 73 ALA A CA 1
ATOM 612 C C . ALA A 1 73 ? -2.725 -2.639 -15.219 1.00 94.94 73 ALA A C 1
ATOM 614 O O . ALA A 1 73 ? -2.483 -1.448 -15.435 1.00 94.94 73 ALA A O 1
ATOM 615 N N . ASP A 1 74 ? -3.356 -3.392 -16.122 1.00 95.19 74 ASP A N 1
ATOM 616 C CA . ASP A 1 74 ? -3.851 -2.853 -17.392 1.00 95.19 74 ASP A CA 1
ATOM 617 C C . ASP A 1 74 ? -5.009 -1.859 -17.172 1.00 95.19 74 ASP A C 1
ATOM 619 O O . ASP A 1 74 ? -5.096 -0.845 -17.866 1.00 95.19 74 ASP A O 1
ATOM 623 N N . GLU A 1 75 ? -5.880 -2.121 -16.193 1.00 94.69 75 GLU A N 1
ATOM 624 C CA . GLU A 1 75 ? -7.042 -1.285 -15.872 1.00 94.69 75 GLU A CA 1
ATOM 625 C C . GLU A 1 75 ? -6.603 0.031 -15.226 1.00 94.69 75 GLU A C 1
ATOM 627 O O . GLU A 1 75 ? -7.014 1.103 -15.675 1.00 94.69 75 GLU A O 1
ATOM 632 N N . LEU A 1 76 ? -5.701 -0.029 -14.241 1.00 94.31 76 LEU A N 1
ATOM 633 C CA . LEU A 1 76 ? -5.137 1.154 -13.580 1.00 94.31 76 LEU A CA 1
ATOM 634 C C . LEU A 1 76 ? -4.404 2.070 -14.557 1.00 94.31 76 LEU A C 1
ATOM 636 O O . LEU A 1 76 ? -4.623 3.282 -14.572 1.00 94.31 76 LEU A O 1
ATOM 640 N N . TRP A 1 77 ? -3.564 1.493 -15.412 1.00 95.19 77 TRP A N 1
ATOM 641 C CA . TRP A 1 77 ? -2.852 2.252 -16.432 1.00 95.19 77 TRP A CA 1
ATOM 642 C C . TRP A 1 77 ? -3.790 2.844 -17.473 1.00 95.19 77 TRP A C 1
ATOM 644 O O . TRP A 1 77 ? -3.639 4.006 -17.854 1.00 95.19 77 TRP A O 1
ATOM 654 N N . GLY A 1 78 ? -4.777 2.064 -17.918 1.00 93.62 78 GLY A N 1
ATOM 655 C CA . GLY A 1 78 ? -5.822 2.535 -18.816 1.00 93.62 78 GLY A CA 1
ATOM 656 C C . GLY A 1 78 ? -6.553 3.736 -18.225 1.00 93.62 78 GLY A C 1
ATOM 657 O O . GLY A 1 78 ? -6.648 4.764 -18.880 1.00 93.62 78 GLY A O 1
ATOM 658 N N . MET A 1 79 ? -6.993 3.658 -16.968 1.00 92.25 79 MET A N 1
ATOM 659 C CA . MET A 1 79 ? -7.658 4.769 -16.280 1.00 92.25 79 MET A CA 1
ATOM 660 C C . MET A 1 79 ? -6.767 6.009 -16.147 1.00 92.25 79 MET A C 1
ATOM 662 O O . MET A 1 79 ? -7.235 7.118 -16.397 1.00 92.25 79 MET A O 1
ATOM 666 N N . ALA A 1 80 ? -5.490 5.830 -15.799 1.00 90.69 80 ALA A N 1
ATOM 667 C CA . ALA A 1 80 ? -4.543 6.934 -15.647 1.00 90.69 80 ALA A CA 1
ATOM 668 C C . ALA A 1 80 ? -4.249 7.642 -16.980 1.00 90.69 80 ALA A C 1
ATOM 670 O O . ALA A 1 80 ? -4.183 8.867 -17.040 1.00 90.69 80 ALA A O 1
ATOM 671 N N . THR A 1 81 ? -4.093 6.875 -18.058 1.00 90.88 81 THR A N 1
ATOM 672 C CA . THR A 1 81 ? -3.718 7.404 -19.379 1.00 90.88 81 THR A CA 1
ATOM 673 C C . THR A 1 81 ? -4.914 7.833 -20.222 1.00 90.88 81 THR A C 1
ATOM 675 O O . THR A 1 81 ? -4.762 8.695 -21.084 1.00 90.88 81 THR A O 1
ATOM 678 N N . SER A 1 82 ? -6.118 7.311 -19.963 1.00 85.56 82 SER A N 1
ATOM 679 C CA . SER A 1 82 ? -7.323 7.678 -20.720 1.00 85.56 82 SER A CA 1
ATOM 680 C C . SER A 1 82 ? -7.664 9.164 -20.591 1.00 85.56 82 SER A C 1
ATOM 682 O O . SER A 1 82 ? -8.258 9.723 -21.503 1.00 85.56 82 SER A O 1
ATOM 684 N N . LEU A 1 83 ? -7.257 9.814 -19.496 1.00 65.69 83 LEU A N 1
ATOM 685 C CA . LEU A 1 83 ? -7.394 11.260 -19.292 1.00 65.69 83 LEU A CA 1
ATOM 686 C C . LEU A 1 83 ? -6.485 12.092 -20.214 1.00 65.69 83 LEU A C 1
ATOM 688 O O . LEU A 1 83 ? -6.789 13.251 -20.476 1.00 65.69 83 LEU A O 1
ATOM 692 N N . MET A 1 84 ? -5.391 11.520 -20.728 1.00 64.44 84 MET A N 1
ATOM 693 C CA . MET A 1 84 ? -4.470 12.209 -21.642 1.00 64.44 84 MET A CA 1
ATOM 694 C C . MET A 1 84 ? -4.974 12.227 -23.096 1.00 64.44 84 MET A C 1
ATOM 696 O O . MET A 1 84 ? -4.592 13.113 -23.859 1.00 64.44 84 MET A O 1
ATOM 700 N N . ASP A 1 85 ? -5.830 11.276 -23.492 1.00 57.97 85 ASP A N 1
ATOM 701 C CA . ASP A 1 85 ? -6.387 11.185 -24.858 1.00 57.97 85 ASP A CA 1
ATOM 702 C C . ASP A 1 85 ? -7.484 12.243 -25.116 1.00 57.97 85 ASP A C 1
ATOM 704 O O . ASP A 1 85 ? -7.689 12.672 -26.251 1.00 57.97 85 ASP A O 1
ATOM 708 N N . ASP A 1 86 ? -8.124 12.743 -24.051 1.00 55.69 86 ASP A N 1
ATOM 709 C CA . ASP A 1 86 ? -9.162 13.788 -24.083 1.00 55.69 86 ASP A CA 1
ATOM 710 C C . ASP A 1 86 ? -8.612 15.233 -23.945 1.00 55.69 86 ASP A C 1
ATOM 712 O O . ASP A 1 86 ? -9.364 16.166 -23.672 1.00 55.69 86 ASP A O 1
ATOM 716 N N . GLY A 1 87 ? -7.314 15.457 -24.188 1.00 50.06 87 GLY A N 1
ATOM 717 C CA . GLY A 1 87 ? -6.787 16.754 -24.645 1.00 50.06 87 GLY A CA 1
ATOM 718 C C . GLY A 1 87 ? -6.891 17.975 -23.716 1.00 50.06 87 GLY A C 1
ATOM 719 O O . GLY A 1 87 ? -6.893 19.088 -24.236 1.00 50.06 87 GLY A O 1
ATOM 720 N N . ASP A 1 88 ? -6.943 17.809 -22.393 1.00 51.19 88 ASP A N 1
ATOM 721 C CA . ASP A 1 88 ? -6.992 18.930 -21.435 1.00 51.19 88 ASP A CA 1
ATOM 722 C C . ASP A 1 88 ? -6.098 18.650 -20.213 1.00 51.19 88 ASP A C 1
ATOM 724 O O . ASP A 1 88 ? -6.554 18.456 -19.091 1.00 51.19 88 ASP A O 1
ATOM 728 N N . PHE A 1 89 ? -4.787 18.557 -20.439 1.00 50.62 89 PHE A N 1
ATOM 729 C CA . PHE A 1 89 ? -3.819 18.831 -19.379 1.00 50.62 89 PHE A CA 1
ATOM 730 C C . PHE A 1 89 ? -3.248 20.218 -19.667 1.00 50.62 89 PHE A C 1
ATOM 732 O O . PHE A 1 89 ? -2.235 20.352 -20.354 1.00 50.62 89 PHE A O 1
ATOM 739 N N . GLU A 1 90 ? -3.954 21.263 -19.227 1.00 50.84 90 GLU A N 1
ATOM 740 C CA . GLU A 1 90 ? -3.340 22.582 -19.084 1.00 50.84 90 GLU A CA 1
ATOM 741 C C . GLU A 1 90 ? -2.332 22.471 -17.936 1.00 50.84 90 GLU A C 1
ATOM 743 O O . GLU A 1 90 ? -2.691 22.512 -16.758 1.00 50.84 90 GLU A O 1
ATOM 748 N N . GLU A 1 91 ? -1.062 22.263 -18.289 1.00 52.31 91 GLU A N 1
ATOM 749 C CA . GLU A 1 91 ? 0.062 22.600 -17.422 1.00 52.31 91 GLU A CA 1
ATOM 750 C C . GLU A 1 91 ? -0.172 24.051 -16.994 1.00 52.31 91 GLU A C 1
ATOM 752 O O . GLU A 1 91 ? -0.088 24.969 -17.809 1.00 52.31 91 GLU A O 1
ATOM 757 N N . SER A 1 92 ? -0.618 24.242 -15.751 1.00 50.09 92 SER A N 1
ATOM 758 C CA . SER A 1 92 ? -0.729 25.570 -15.165 1.00 50.09 92 SER A CA 1
ATOM 759 C C . SER A 1 92 ? 0.701 26.064 -14.994 1.00 50.09 92 SER A C 1
ATOM 761 O O . SER A 1 92 ? 1.352 25.777 -13.993 1.00 50.09 92 SER A O 1
ATOM 763 N N . ASP A 1 93 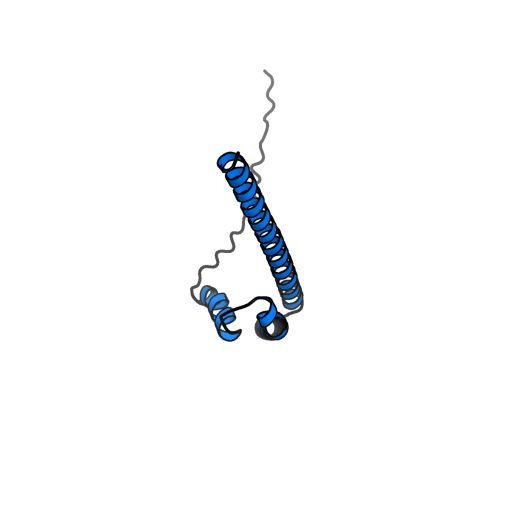? 1.204 26.707 -16.041 1.00 47.47 93 ASP A N 1
ATOM 764 C CA . ASP A 1 93 ? 2.396 27.537 -16.023 1.00 47.47 93 ASP A CA 1
ATOM 765 C C . ASP A 1 93 ? 2.035 28.716 -15.109 1.00 47.47 93 ASP A C 1
ATOM 767 O O . ASP A 1 93 ? 1.477 29.726 -15.544 1.00 47.47 93 ASP A O 1
ATOM 771 N N . ASP A 1 94 ? 2.209 28.524 -13.798 1.00 53.81 94 ASP A N 1
ATOM 772 C CA . ASP A 1 94 ? 2.282 29.609 -12.822 1.00 53.81 94 ASP A CA 1
ATOM 773 C C . ASP A 1 94 ? 3.538 30.426 -13.183 1.00 53.81 94 ASP A C 1
ATOM 775 O O . ASP A 1 94 ? 4.595 30.301 -12.563 1.00 53.81 94 ASP A O 1
ATOM 779 N N . GLU A 1 95 ? 3.442 31.214 -14.260 1.00 50.28 95 GLU A N 1
ATOM 780 C CA . GLU A 1 95 ? 4.375 32.291 -14.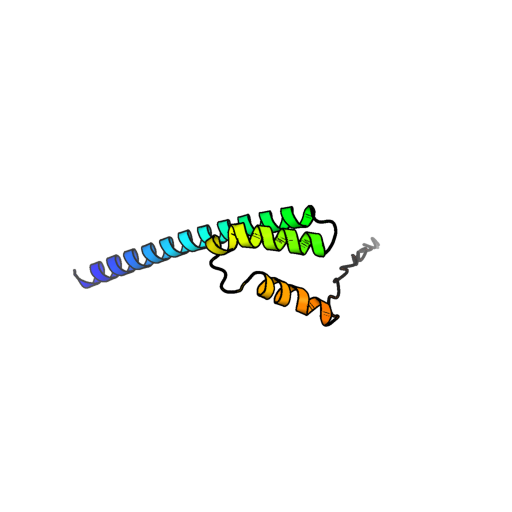552 1.00 50.28 95 GLU A CA 1
ATOM 781 C C . GLU A 1 95 ? 4.275 33.284 -13.388 1.00 50.28 95 GLU A C 1
ATOM 783 O O . GLU A 1 95 ? 3.235 33.912 -13.171 1.00 50.28 95 GLU A O 1
ATOM 788 N N . ASP A 1 96 ? 5.368 33.369 -12.627 1.00 55.25 96 ASP A N 1
ATOM 789 C CA . ASP A 1 96 ? 5.662 34.379 -11.616 1.00 55.25 96 ASP A CA 1
ATOM 790 C C . ASP A 1 96 ? 5.187 35.777 -12.064 1.00 55.25 96 ASP A C 1
ATOM 792 O O . ASP A 1 96 ? 5.855 36.461 -12.844 1.00 55.25 96 ASP A O 1
ATOM 796 N N . ASP A 1 97 ? 4.050 36.234 -11.533 1.00 52.78 97 ASP A N 1
ATOM 797 C CA . ASP A 1 97 ? 3.682 37.651 -11.544 1.00 52.78 97 ASP A CA 1
ATOM 798 C C . ASP A 1 97 ? 4.353 38.311 -10.331 1.00 52.78 97 ASP A C 1
ATOM 800 O O . ASP A 1 97 ? 3.744 38.571 -9.289 1.00 52.78 97 ASP A O 1
ATOM 804 N N . ASP A 1 98 ? 5.669 38.508 -10.454 1.00 57.97 98 ASP A N 1
ATOM 805 C CA . ASP A 1 98 ? 6.441 39.445 -9.640 1.00 57.97 98 ASP A CA 1
ATOM 806 C C . ASP A 1 98 ? 5.897 40.868 -9.898 1.00 57.97 98 ASP A C 1
ATOM 808 O O . ASP A 1 98 ? 6.469 41.652 -10.662 1.00 57.97 98 ASP A O 1
ATOM 812 N N . GLU A 1 99 ? 4.775 41.230 -9.265 1.00 58.16 99 GLU A N 1
ATOM 813 C CA . GLU A 1 99 ? 4.376 42.634 -9.126 1.00 58.16 99 GLU A CA 1
ATOM 814 C C . GLU A 1 99 ? 5.359 43.324 -8.167 1.00 58.16 99 GLU A C 1
ATOM 816 O O . GLU A 1 99 ? 5.184 43.374 -6.945 1.00 58.16 99 GLU A O 1
ATOM 821 N N . ASP A 1 100 ? 6.426 43.841 -8.778 1.00 53.06 100 ASP A N 1
ATOM 822 C CA . ASP A 1 100 ? 7.356 44.839 -8.260 1.00 53.06 100 ASP A CA 1
ATOM 823 C C . ASP A 1 100 ? 6.553 45.951 -7.560 1.00 53.06 100 ASP A C 1
ATOM 825 O O . ASP A 1 100 ? 5.913 46.801 -8.186 1.00 53.06 100 ASP A O 1
ATOM 829 N N . SER A 1 101 ? 6.504 45.894 -6.228 1.00 53.72 101 SER A N 1
ATOM 830 C CA . SER A 1 101 ? 5.955 46.976 -5.418 1.00 53.72 101 SER A CA 1
ATOM 831 C C . SER A 1 101 ? 6.984 48.101 -5.398 1.00 53.72 101 SER A C 1
ATOM 833 O O . SER A 1 101 ? 7.841 48.152 -4.516 1.00 53.72 101 SER A O 1
ATOM 835 N N . ASP A 1 102 ? 6.890 48.994 -6.385 1.00 60.59 102 ASP A N 1
ATOM 836 C CA . ASP A 1 102 ? 7.521 50.315 -6.366 1.00 60.59 102 ASP A CA 1
ATOM 837 C C . ASP A 1 102 ? 6.964 51.106 -5.161 1.00 60.59 102 ASP A C 1
ATOM 839 O O . ASP A 1 102 ? 5.961 51.822 -5.242 1.00 60.59 102 ASP A O 1
ATOM 843 N N . ASP A 1 103 ? 7.610 50.944 -4.003 1.00 56.47 103 ASP A N 1
ATOM 844 C CA . ASP A 1 103 ? 7.542 51.875 -2.876 1.00 56.47 103 ASP A CA 1
ATOM 845 C C . ASP A 1 103 ? 8.197 53.195 -3.332 1.00 56.47 103 ASP A C 1
ATOM 847 O O . ASP A 1 103 ? 9.394 53.436 -3.150 1.00 56.47 103 ASP A O 1
ATOM 851 N N . GLU A 1 104 ? 7.408 54.059 -3.977 1.00 63.44 104 GLU A N 1
ATOM 852 C CA . GLU A 1 104 ? 7.758 55.467 -4.155 1.00 63.44 104 GLU A CA 1
ATOM 853 C C . GLU A 1 104 ? 7.742 56.160 -2.780 1.00 63.44 104 GLU A C 1
ATOM 855 O O . GLU A 1 104 ? 6.722 56.659 -2.298 1.00 63.44 104 GLU A O 1
ATOM 860 N N . ASP A 1 105 ? 8.920 56.192 -2.155 1.00 62.22 105 ASP A N 1
ATOM 861 C CA . ASP A 1 105 ? 9.358 57.254 -1.249 1.00 62.22 105 ASP A CA 1
ATOM 862 C C . ASP A 1 105 ? 9.106 58.622 -1.922 1.00 62.22 105 ASP A C 1
ATOM 864 O O . ASP A 1 105 ? 9.833 59.007 -2.838 1.00 62.22 105 ASP A O 1
ATOM 868 N N . ASP A 1 106 ? 8.126 59.397 -1.446 1.00 58.97 106 ASP A N 1
ATOM 869 C CA . ASP A 1 106 ? 8.179 60.861 -1.564 1.00 58.97 106 ASP A CA 1
ATOM 870 C C . ASP A 1 106 ? 7.648 61.523 -0.280 1.00 58.97 106 ASP A C 1
ATOM 872 O O . ASP A 1 106 ? 6.457 61.767 -0.067 1.00 58.97 106 ASP A O 1
ATOM 876 N N . ASP A 1 107 ? 8.606 61.760 0.614 1.00 60.75 107 ASP A N 1
ATOM 877 C CA . ASP A 1 107 ? 8.607 62.765 1.674 1.00 60.75 107 ASP A CA 1
ATOM 878 C C . ASP A 1 107 ? 8.303 64.167 1.085 1.00 60.75 107 ASP A C 1
ATOM 880 O O . ASP A 1 107 ? 9.198 64.770 0.484 1.00 60.75 107 ASP A O 1
ATOM 884 N N . ILE A 1 108 ? 7.104 64.740 1.322 1.00 50.22 108 ILE A N 1
ATOM 885 C CA . ILE A 1 108 ? 6.919 66.209 1.466 1.00 50.22 108 ILE A CA 1
ATOM 886 C C . ILE A 1 108 ? 5.670 66.656 2.244 1.00 50.22 108 ILE A C 1
ATOM 888 O O . ILE A 1 108 ? 4.552 66.148 2.002 1.00 50.22 108 ILE A O 1
#

Radius of gyration: 25.84 Å; chains: 1; bounding box: 39×74×66 Å

Secondary structure (DSSP, 8-state):
-HHHHHHHHHHHHHHHHHHHHHHHHHHHHHHHHHHHHHHHHHHHT--SHHHHHHHHHHHHHHHHHHHT--S-HHHHHHHHHHHHHTT---------------------

Sequence (108 aa):
MSEVLFHKTKKSVLNHIEMIFQEIEESIMMTHQEKYTLLEDAFENANDVDELRIAFDHWYIDHAEDLDLEEDADELWGMATSLMDDGDFEESDDEDDDEDSDDEDDDI

Foldseek 3Di:
DPPVVVVVVVVVVVVVVVVVVVVVVVVLVVLVVVLVVQLVVQCVPADDPVSNLVSQQVSCVVPVVVNVDPDDSVRVVCVVCVVVVVPDPPPPPPPDPPPPPPPPDDDD

pLDDT: mean 85.18, std 17.56, range [47.47, 98.56]